Protein AF-A0A5R8WSV3-F1 (afdb_monomer)

Organism: NCBI:txid2025313

Secondary structure (DSSP, 8-state):
-----------HHHHHHHHHHHHHHHHHHHHTHHHHHHHHHHHHHHHHHHTT-HHHHHHHHHTS-SSS--S-HHHHHHHHHHHHHHHHHHHHHHS-HHHHHHHHHHHHHHHHHHHHHHHHHHHTT--HHHHHHHHHHHHHHTSSHHHHHHHHHHHHHTPPP----------

Nearest PDB structures (foldseek):
  7nyw-assembly1_B  TM=2.838E-01  e=8.925E+00  Photorhabdus thracensis

Radius of gyration: 21.91 Å; Cα contacts (8 Å, |Δi|>4): 83; chains: 1; bounding box: 68×39×68 Å

Solvent-accessible surface area (backbone atoms only — not comparable to full-atom values): 9991 Å² total; per-residue (Å²): 140,88,80,76,74,76,74,75,72,70,56,67,82,55,36,53,58,53,36,50,50,50,51,50,51,51,49,50,49,63,74,41,40,70,61,52,50,52,53,44,41,53,51,50,50,54,52,32,50,75,72,68,44,47,72,58,55,52,54,63,57,66,75,60,76,91,82,86,64,97,61,58,66,70,39,52,50,51,51,48,51,51,50,45,51,51,52,51,49,39,44,59,60,75,45,59,75,73,59,40,53,56,52,51,50,50,55,50,50,54,50,52,49,35,49,48,34,44,53,45,20,58,73,69,70,65,43,63,67,35,50,52,51,29,50,52,51,49,54,47,65,66,34,68,60,57,56,67,55,44,53,59,52,50,48,61,75,67,49,74,81,80,76,70,82,78,72,80,81,85,127

Structure (mmCIF, N/CA/C/O backbone):
data_AF-A0A5R8WSV3-F1
#
_entry.id   AF-A0A5R8WSV3-F1
#
loop_
_atom_site.group_PDB
_atom_site.id
_atom_site.type_symbol
_atom_site.label_atom_id
_atom_site.label_alt_id
_atom_site.label_comp_id
_atom_site.label_asym_id
_atom_site.label_entity_id
_atom_site.label_seq_id
_atom_site.pdbx_PDB_ins_code
_atom_site.Cartn_x
_atom_site.Cartn_y
_atom_site.Cartn_z
_atom_site.occupancy
_atom_site.B_iso_or_equiv
_atom_site.auth_seq_id
_atom_site.auth_comp_id
_atom_site.auth_asym_id
_atom_site.auth_atom_id
_atom_site.pdbx_PDB_model_num
ATOM 1 N N . MET A 1 1 ? -3.722 -25.218 -33.954 1.00 51.91 1 MET A N 1
ATOM 2 C CA . MET A 1 1 ? -4.468 -24.227 -33.150 1.00 51.91 1 MET A CA 1
ATOM 3 C C . MET A 1 1 ? -3.472 -23.449 -32.279 1.00 51.91 1 MET A C 1
ATOM 5 O O . MET A 1 1 ? -3.156 -23.924 -31.197 1.00 51.91 1 MET A O 1
ATOM 9 N N . PRO A 1 2 ? -2.895 -22.323 -32.740 1.00 54.75 2 PRO A N 1
ATOM 10 C CA . PRO A 1 2 ? -2.063 -21.468 -31.903 1.00 54.75 2 PRO A CA 1
ATOM 11 C C . PRO A 1 2 ? -2.749 -20.109 -31.736 1.00 54.75 2 PRO A C 1
ATOM 13 O O . PRO A 1 2 ? -2.632 -19.219 -32.570 1.00 54.75 2 PRO A O 1
ATOM 16 N N . LEU A 1 3 ? -3.501 -19.965 -30.653 1.00 51.38 3 LEU A N 1
ATOM 17 C CA . LEU A 1 3 ? -3.848 -18.6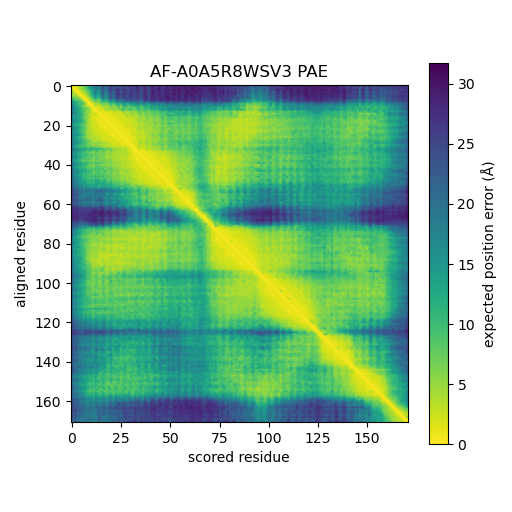62 -30.105 1.00 51.38 3 LEU A CA 1
ATOM 18 C C . LEU A 1 3 ? -3.201 -18.634 -28.726 1.00 51.38 3 LEU A C 1
ATOM 20 O O . LEU A 1 3 ? -3.848 -18.925 -27.726 1.00 51.38 3 LEU A O 1
ATOM 24 N N . GLU A 1 4 ? -1.901 -18.343 -28.676 1.00 46.28 4 GLU A N 1
ATOM 25 C CA . GLU A 1 4 ? -1.364 -17.666 -27.501 1.00 46.28 4 GLU A CA 1
ATOM 26 C C . GLU A 1 4 ? -1.709 -16.190 -27.693 1.00 46.28 4 GLU A C 1
ATOM 28 O O . GLU A 1 4 ? -1.018 -15.494 -28.440 1.00 46.28 4 GLU A O 1
ATOM 33 N N . PRO A 1 5 ? -2.797 -15.675 -27.087 1.00 52.19 5 PRO A N 1
ATOM 34 C CA . PRO A 1 5 ? -2.947 -14.245 -26.964 1.00 52.19 5 PRO A CA 1
ATOM 35 C C . PRO A 1 5 ? -1.721 -13.763 -26.196 1.00 52.19 5 PRO A C 1
ATOM 37 O O . PRO A 1 5 ? -1.574 -14.024 -24.999 1.00 52.19 5 PRO A O 1
ATOM 40 N N . THR A 1 6 ? -0.835 -13.059 -26.896 1.00 56.41 6 THR A N 1
ATOM 41 C CA . THR A 1 6 ? 0.103 -12.105 -26.317 1.00 56.41 6 THR A CA 1
ATOM 42 C C . THR A 1 6 ? -0.716 -11.190 -25.419 1.00 56.41 6 THR A C 1
ATOM 44 O O . THR A 1 6 ? -1.284 -10.201 -25.876 1.00 56.41 6 THR A O 1
ATOM 47 N N . ARG A 1 7 ? -0.878 -11.578 -24.147 1.00 51.97 7 ARG A N 1
ATOM 48 C CA . ARG A 1 7 ? -1.583 -10.801 -23.129 1.00 51.97 7 ARG A CA 1
ATOM 49 C C . ARG 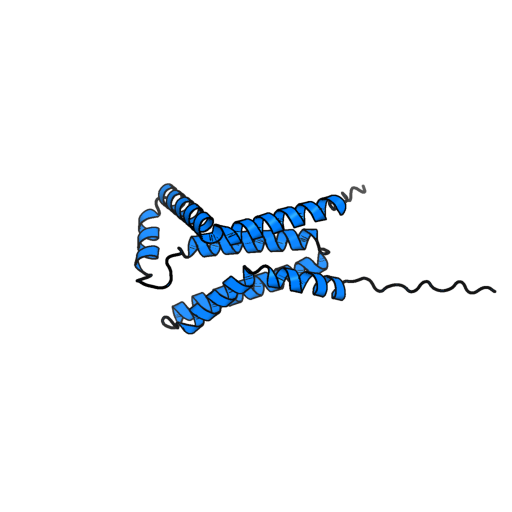A 1 7 ? -0.887 -9.455 -23.090 1.00 51.97 7 ARG A C 1
ATOM 51 O O . ARG A 1 7 ? 0.237 -9.375 -22.600 1.00 51.97 7 ARG A O 1
ATOM 58 N N . GLY A 1 8 ? -1.544 -8.464 -23.693 1.00 50.81 8 GLY A N 1
ATOM 59 C CA . GLY A 1 8 ? -0.988 -7.172 -24.057 1.00 50.81 8 GLY A CA 1
ATOM 60 C C . GLY A 1 8 ? -0.166 -6.590 -22.925 1.00 50.81 8 GLY A C 1
ATOM 61 O O . GLY A 1 8 ? -0.701 -6.073 -21.944 1.00 50.81 8 GLY A O 1
ATOM 62 N N . ALA A 1 9 ? 1.154 -6.685 -23.052 1.00 64.75 9 ALA A N 1
ATOM 63 C CA . ALA A 1 9 ? 2.029 -5.859 -22.256 1.00 64.75 9 ALA A CA 1
ATOM 64 C C . ALA A 1 9 ? 1.773 -4.436 -22.747 1.00 64.75 9 ALA A C 1
ATOM 66 O O . ALA A 1 9 ? 2.098 -4.118 -23.891 1.00 64.75 9 ALA A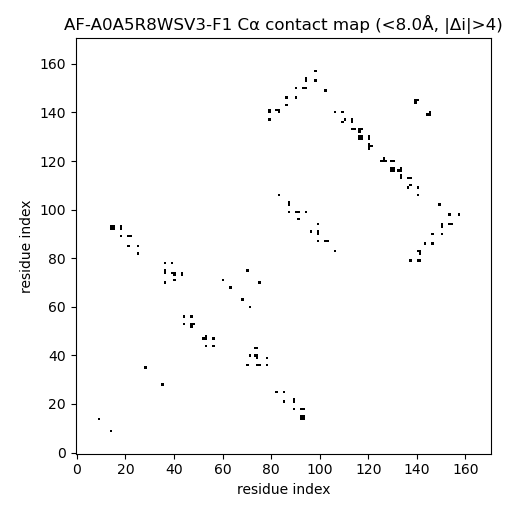 O 1
ATOM 67 N N . LEU A 1 10 ? 1.124 -3.613 -21.915 1.00 73.88 10 LEU A N 1
ATOM 68 C CA . LEU A 1 10 ? 0.961 -2.192 -22.208 1.00 73.88 10 LEU A CA 1
ATOM 69 C C . LEU A 1 10 ? 2.303 -1.642 -22.719 1.00 73.88 10 LEU A C 1
ATOM 71 O O . LEU A 1 10 ? 3.334 -1.916 -22.087 1.00 73.88 10 LEU A O 1
ATOM 75 N N . PRO A 1 11 ? 2.317 -0.880 -23.825 1.00 80.56 11 PRO A N 1
ATOM 76 C CA . PRO A 1 11 ? 3.553 -0.327 -24.350 1.00 80.56 11 PRO A CA 1
ATOM 77 C C . PRO A 1 11 ? 4.240 0.484 -23.251 1.00 80.56 11 PRO A C 1
ATOM 79 O O . PRO A 1 11 ? 3.590 1.205 -22.492 1.00 80.56 11 PRO A O 1
ATOM 82 N N . TRP A 1 12 ? 5.565 0.360 -23.141 1.00 74.94 12 TRP A N 1
ATOM 83 C CA . TRP A 1 12 ? 6.343 0.953 -22.043 1.00 74.94 12 TRP A CA 1
ATOM 84 C C . TRP A 1 12 ? 6.086 2.467 -21.883 1.00 74.94 12 TRP A C 1
ATOM 86 O O . TRP A 1 12 ? 6.070 2.988 -20.769 1.00 74.94 12 TRP A O 1
ATOM 96 N N . ARG A 1 13 ? 5.787 3.135 -23.009 1.00 81.81 13 ARG A N 1
ATOM 97 C CA . ARG A 1 13 ? 5.422 4.553 -23.109 1.00 81.81 13 ARG A CA 1
ATOM 98 C C . ARG A 1 13 ? 4.139 4.914 -22.361 1.00 81.81 13 ARG A C 1
ATOM 100 O O . ARG A 1 13 ? 4.010 6.056 -21.959 1.00 81.81 13 ARG A O 1
ATOM 10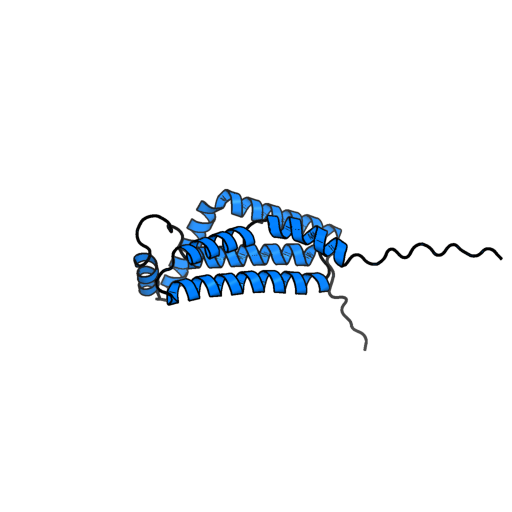7 N N . VAL A 1 14 ? 3.214 3.971 -22.170 1.00 85.00 14 VAL A N 1
ATOM 108 C CA . VAL A 1 14 ? 1.969 4.161 -21.399 1.00 85.00 14 VAL A CA 1
ATOM 109 C C . VAL A 1 14 ? 2.149 3.707 -19.949 1.00 85.00 14 VAL A C 1
ATOM 111 O O . V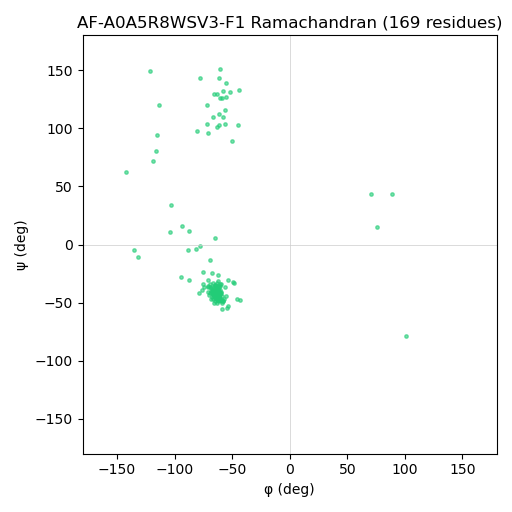AL A 1 14 ? 1.542 4.264 -19.040 1.00 85.00 14 VAL A O 1
ATOM 114 N N . ARG A 1 15 ? 3.043 2.743 -19.697 1.00 83.12 15 ARG A N 1
ATOM 115 C CA . ARG A 1 15 ? 3.327 2.267 -18.335 1.00 83.12 15 ARG A CA 1
ATOM 116 C C . ARG A 1 15 ? 3.940 3.357 -17.456 1.00 83.12 15 ARG A C 1
ATOM 118 O O . ARG A 1 15 ? 3.530 3.519 -16.314 1.00 83.12 15 ARG A O 1
ATOM 125 N N . LEU A 1 16 ? 4.894 4.115 -17.989 1.00 84.00 16 LEU A N 1
ATOM 126 C CA . LEU A 1 16 ? 5.525 5.224 -17.271 1.00 84.00 16 LEU A CA 1
ATOM 127 C C . LEU A 1 16 ? 4.546 6.317 -16.821 1.00 84.00 16 LEU A C 1
ATOM 129 O O . LEU A 1 16 ? 4.512 6.589 -15.624 1.00 84.00 16 LEU A O 1
ATOM 133 N N . PRO A 1 17 ? 3.747 6.936 -17.714 1.00 87.75 17 PRO A N 1
ATOM 134 C CA . PRO A 1 17 ? 2.816 7.977 -17.306 1.00 87.75 17 PRO A CA 1
ATOM 135 C C . PRO A 1 17 ? 1.734 7.425 -16.384 1.00 87.75 17 PRO A C 1
ATOM 137 O O . PRO A 1 17 ? 1.365 8.112 -15.441 1.00 87.75 17 PRO A O 1
ATOM 140 N N . LEU A 1 18 ? 1.276 6.179 -16.574 1.00 87.50 18 LEU A N 1
ATOM 141 C CA . LEU A 1 18 ? 0.317 5.572 -15.650 1.00 87.50 18 LEU A CA 1
ATOM 142 C C . LEU A 1 18 ? 0.923 5.375 -14.255 1.00 87.50 18 LEU A C 1
ATOM 144 O O . LEU A 1 18 ? 0.284 5.686 -13.256 1.00 87.50 18 LEU A O 1
ATOM 148 N N . ALA A 1 19 ? 2.166 4.905 -14.168 1.00 84.88 19 ALA A N 1
ATOM 149 C CA . ALA A 1 19 ? 2.861 4.783 -12.893 1.00 84.88 19 ALA A CA 1
ATOM 150 C C . ALA A 1 19 ? 3.124 6.144 -12.236 1.00 84.88 19 ALA A C 1
ATOM 152 O O . ALA A 1 19 ? 2.947 6.273 -11.029 1.00 84.88 19 ALA A O 1
ATOM 153 N N . ALA A 1 20 ? 3.496 7.161 -13.019 1.00 85.62 20 ALA A N 1
ATOM 154 C CA . ALA A 1 20 ? 3.670 8.526 -12.534 1.00 85.62 20 ALA A CA 1
ATOM 155 C C . ALA A 1 20 ? 2.346 9.117 -12.025 1.00 85.62 20 ALA A C 1
ATOM 157 O O . ALA A 1 20 ? 2.321 9.713 -10.953 1.00 85.62 20 ALA A O 1
ATOM 158 N N . LEU A 1 21 ? 1.240 8.887 -12.740 1.00 90.19 21 LEU A N 1
ATOM 159 C CA . LEU A 1 21 ? -0.107 9.278 -12.327 1.00 90.19 21 LEU A CA 1
ATOM 160 C C . LEU A 1 21 ? -0.494 8.607 -11.002 1.00 90.19 21 LEU A C 1
ATOM 162 O O . LEU A 1 21 ? -0.947 9.281 -10.084 1.00 90.19 21 LEU A O 1
ATOM 166 N N . LEU A 1 22 ? -0.280 7.293 -10.875 1.00 86.69 22 LEU A N 1
ATOM 167 C CA . LEU A 1 22 ? -0.560 6.555 -9.639 1.00 86.69 22 LEU A CA 1
ATOM 168 C C . LEU A 1 22 ? 0.315 7.038 -8.474 1.00 86.69 22 LEU A C 1
ATOM 170 O O . LEU A 1 22 ? -0.176 7.163 -7.356 1.00 86.69 22 LEU A O 1
ATOM 174 N N . ALA A 1 23 ? 1.590 7.341 -8.726 1.00 83.06 23 ALA A N 1
ATOM 175 C CA . ALA A 1 23 ? 2.488 7.902 -7.722 1.00 83.06 23 ALA A CA 1
ATOM 176 C C . ALA A 1 23 ? 2.054 9.311 -7.290 1.00 83.06 23 ALA A C 1
ATOM 178 O O . ALA A 1 23 ? 2.047 9.606 -6.098 1.00 83.06 23 ALA A O 1
ATOM 179 N N . ALA A 1 24 ? 1.632 10.159 -8.233 1.00 85.88 24 ALA A N 1
ATOM 180 C CA . ALA A 1 24 ? 1.075 11.475 -7.934 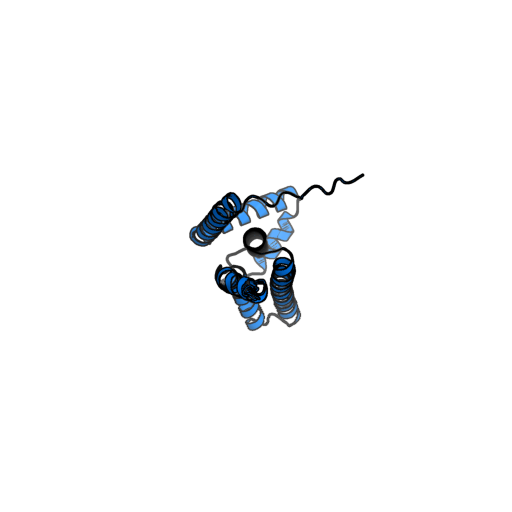1.00 85.88 24 ALA A CA 1
ATOM 181 C C . ALA A 1 24 ? -0.224 11.363 -7.122 1.00 85.88 24 ALA A C 1
ATOM 183 O O . ALA A 1 24 ? -0.430 12.129 -6.187 1.00 85.88 24 ALA A O 1
ATOM 184 N N . LEU A 1 25 ? -1.065 10.372 -7.426 1.00 86.06 25 LEU A N 1
ATOM 185 C CA . LEU A 1 25 ? -2.294 10.101 -6.685 1.00 86.06 25 LEU A CA 1
ATOM 186 C C . LEU A 1 25 ? -2.005 9.593 -5.263 1.00 86.06 25 LEU A C 1
ATOM 188 O O . LEU A 1 25 ? -2.657 10.038 -4.323 1.00 86.06 25 LEU A O 1
ATOM 192 N N . LEU A 1 26 ? -0.996 8.733 -5.078 1.00 82.12 26 LEU A N 1
ATOM 193 C CA . LEU A 1 26 ? -0.503 8.324 -3.753 1.00 82.12 26 LEU A CA 1
ATOM 194 C C . LEU A 1 26 ? 0.057 9.505 -2.964 1.00 82.12 26 LEU A C 1
ATOM 196 O O . LEU A 1 26 ? -0.207 9.625 -1.771 1.00 82.12 26 LEU A O 1
ATOM 200 N N . PHE A 1 27 ? 0.825 10.369 -3.625 1.00 83.31 27 PHE A N 1
ATOM 201 C CA . PHE A 1 27 ? 1.377 11.568 -3.010 1.00 83.31 27 PHE A CA 1
ATOM 202 C C . PHE A 1 27 ? 0.258 12.512 -2.567 1.00 83.31 27 PHE A C 1
ATOM 204 O O . PHE A 1 27 ? 0.234 12.941 -1.420 1.00 83.31 27 PHE A O 1
ATOM 211 N N . TRP A 1 28 ? -0.724 12.755 -3.437 1.00 86.69 28 TRP A N 1
ATOM 212 C CA . TRP A 1 28 ? -1.915 13.532 -3.111 1.00 86.69 28 TRP A CA 1
ATOM 213 C C . TRP A 1 28 ? -2.688 12.929 -1.934 1.00 86.69 28 TRP A C 1
ATOM 215 O O . TRP A 1 28 ? -3.004 13.633 -0.979 1.00 86.69 28 TRP A O 1
ATOM 225 N N . ALA A 1 29 ? -2.950 11.620 -1.961 1.00 78.94 29 ALA A N 1
ATOM 226 C CA . ALA A 1 29 ? -3.629 10.923 -0.871 1.00 78.94 29 ALA A CA 1
ATOM 227 C C . ALA A 1 29 ? -2.854 11.015 0.455 1.00 78.94 29 ALA A C 1
ATOM 229 O O . ALA A 1 29 ? -3.471 11.161 1.506 1.00 78.94 29 ALA A O 1
ATOM 230 N 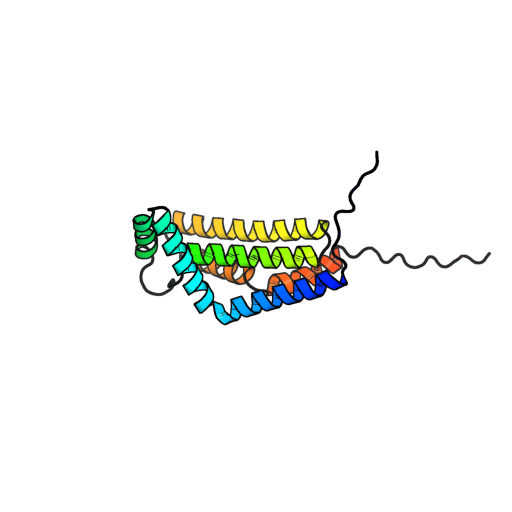N . GLY A 1 30 ? -1.518 10.984 0.401 1.00 77.69 30 GLY A N 1
ATOM 231 C CA . GLY A 1 30 ? -0.649 11.190 1.558 1.00 77.69 30 GLY A CA 1
ATOM 232 C C . GLY A 1 30 ? -0.675 12.623 2.097 1.00 77.69 30 GLY A C 1
ATOM 233 O O . GLY A 1 30 ? -0.656 12.808 3.308 1.00 77.69 30 GLY A O 1
ATOM 234 N N . THR A 1 31 ? -0.766 13.631 1.225 1.00 82.25 31 THR A N 1
ATOM 235 C CA . THR A 1 31 ? -0.861 15.049 1.618 1.00 82.25 31 THR A CA 1
ATOM 236 C C . THR A 1 31 ? -2.214 15.392 2.240 1.00 82.25 31 THR A C 1
ATOM 238 O O . THR A 1 31 ? -2.285 16.198 3.163 1.00 82.25 31 THR A O 1
ATOM 241 N N . TYR A 1 32 ? -3.293 14.778 1.752 1.00 84.44 32 TYR A N 1
ATOM 242 C CA . TYR A 1 32 ? -4.660 14.991 2.238 1.00 84.44 32 TYR A CA 1
ATOM 243 C C . TYR A 1 32 ? -5.141 13.847 3.138 1.00 84.44 32 TYR A C 1
ATOM 245 O O . TYR A 1 32 ? -6.330 13.515 3.136 1.00 84.44 32 TYR A O 1
ATOM 253 N N . ASP A 1 33 ? -4.239 13.242 3.915 1.00 77.38 33 ASP A N 1
ATOM 254 C CA . ASP A 1 33 ? -4.538 12.050 4.708 1.00 77.38 33 ASP A CA 1
ATOM 255 C C . ASP A 1 33 ? -5.744 12.274 5.634 1.00 77.38 33 ASP A C 1
ATOM 257 O O . ASP A 1 33 ? -6.665 11.460 5.649 1.00 77.38 33 ASP A O 1
ATOM 261 N N . VAL A 1 34 ? -5.815 13.417 6.325 1.00 77.75 34 VAL A N 1
ATOM 262 C CA . VAL A 1 34 ? -6.935 13.771 7.215 1.00 77.75 34 VAL A CA 1
ATOM 263 C C . VAL A 1 34 ? -8.281 13.750 6.482 1.00 77.75 34 VAL A C 1
ATOM 265 O O . VAL A 1 34 ? -9.243 13.157 6.974 1.00 77.75 34 VAL A O 1
ATOM 268 N N . ALA A 1 35 ? -8.355 14.361 5.297 1.00 82.44 35 ALA A N 1
ATOM 269 C CA . ALA A 1 35 ? -9.589 14.437 4.517 1.00 82.44 35 ALA A CA 1
ATOM 270 C C . ALA A 1 35 ? -9.988 13.064 3.959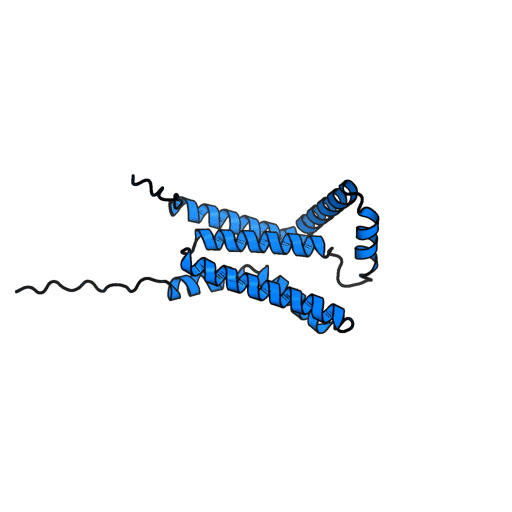 1.00 82.44 35 ALA A C 1
ATOM 272 O O . ALA A 1 35 ? -11.157 12.678 4.032 1.00 82.44 35 ALA A O 1
ATOM 273 N N . VAL A 1 36 ? -9.012 12.299 3.461 1.00 80.25 36 VAL A N 1
ATOM 274 C CA . VAL A 1 36 ? -9.237 10.938 2.960 1.00 80.25 36 VAL A CA 1
ATOM 275 C C . VAL A 1 36 ? -9.734 10.035 4.086 1.00 80.25 36 VAL A C 1
ATOM 277 O O . VAL A 1 36 ? -10.722 9.328 3.903 1.00 80.25 36 VAL A O 1
ATOM 280 N N . PHE A 1 37 ? -9.125 10.096 5.273 1.00 78.06 37 PHE A N 1
ATOM 281 C CA . PHE A 1 37 ? -9.561 9.319 6.434 1.00 78.06 37 PHE A CA 1
ATOM 282 C C . PHE A 1 37 ? -10.964 9.694 6.906 1.00 78.06 37 PHE A C 1
ATOM 284 O O . PHE A 1 37 ? -11.741 8.798 7.244 1.00 78.06 37 PHE A O 1
ATOM 291 N N . ALA A 1 38 ? -11.308 10.984 6.919 1.00 82.12 38 ALA A N 1
ATOM 292 C CA . ALA A 1 38 ? -12.650 11.438 7.273 1.00 82.12 38 ALA A CA 1
ATOM 293 C C . ALA A 1 38 ? -13.694 10.882 6.295 1.00 82.12 38 ALA A C 1
ATOM 295 O O . ALA A 1 38 ? -14.702 10.309 6.713 1.00 82.12 38 ALA A O 1
ATOM 296 N N . TRP A 1 39 ? -13.413 10.968 4.993 1.00 84.25 39 TRP A N 1
ATOM 297 C CA . TRP A 1 39 ? -14.305 10.467 3.952 1.00 84.25 39 TRP A CA 1
ATOM 298 C C . TRP A 1 39 ? -14.459 8.942 4.004 1.00 84.25 39 TRP A C 1
ATOM 300 O O . TRP A 1 39 ? -15.572 8.422 3.934 1.00 84.25 39 TRP A O 1
ATOM 310 N N . LEU A 1 40 ? -13.356 8.219 4.215 1.00 82.69 40 LEU A N 1
ATOM 311 C CA . LEU A 1 40 ? -13.347 6.762 4.337 1.00 82.69 40 LEU A CA 1
ATOM 312 C C . LEU A 1 40 ? -14.091 6.288 5.592 1.00 82.69 40 LEU A C 1
ATOM 314 O O . LEU A 1 40 ? -14.822 5.301 5.545 1.00 82.69 40 LEU A O 1
ATOM 318 N N . THR A 1 41 ? -13.943 7.014 6.704 1.00 81.56 41 THR A N 1
ATOM 319 C CA . THR A 1 41 ? -14.668 6.734 7.951 1.00 81.56 41 THR A CA 1
ATOM 320 C C . THR A 1 41 ? -16.168 6.944 7.762 1.00 81.56 41 THR A C 1
ATOM 322 O O . THR A 1 41 ? -16.945 6.064 8.125 1.00 81.56 41 THR A O 1
ATOM 325 N N . ALA A 1 42 ? -16.580 8.045 7.125 1.00 83.94 42 ALA A N 1
ATOM 326 C CA . ALA A 1 42 ? -17.985 8.298 6.805 1.00 83.94 42 ALA A CA 1
ATOM 327 C C . ALA A 1 42 ? -18.562 7.234 5.853 1.00 83.94 42 ALA A C 1
ATOM 329 O O . ALA A 1 42 ? -19.690 6.775 6.037 1.00 83.94 42 ALA A O 1
ATOM 330 N N . GLY A 1 43 ? -17.781 6.796 4.860 1.00 85.44 43 GLY A N 1
ATOM 331 C CA . GLY A 1 43 ? -18.157 5.704 3.961 1.00 85.44 43 GLY A CA 1
ATOM 332 C C . GLY A 1 43 ? -18.386 4.387 4.705 1.00 85.44 43 GLY A C 1
ATOM 333 O O . GLY A 1 43 ? -19.409 3.736 4.503 1.00 85.44 43 GLY A O 1
ATOM 334 N N . TRP A 1 44 ? -17.479 4.026 5.617 1.00 83.19 44 TRP A N 1
ATOM 335 C CA . TRP A 1 44 ? -17.625 2.838 6.461 1.00 83.19 44 TRP A CA 1
ATOM 336 C C . TRP A 1 44 ? -18.825 2.913 7.401 1.00 83.19 44 TRP A C 1
ATOM 338 O O . TRP A 1 44 ? -19.518 1.914 7.561 1.00 83.19 44 TRP A O 1
ATOM 348 N N . GLN A 1 45 ? -19.092 4.076 7.998 1.00 82.88 45 GLN A N 1
ATOM 349 C CA . GLN A 1 45 ? -20.272 4.274 8.844 1.00 82.88 45 GLN A CA 1
ATOM 350 C C . GLN A 1 45 ? -21.558 4.023 8.056 1.00 82.88 45 GLN A C 1
ATOM 352 O O . GLN A 1 45 ? -22.365 3.198 8.474 1.00 82.88 45 GLN A O 1
ATOM 357 N N . ARG A 1 46 ? -21.691 4.616 6.862 1.00 87.25 46 ARG A N 1
ATOM 358 C CA . ARG A 1 46 ? -22.844 4.385 5.976 1.00 87.25 46 ARG A CA 1
ATOM 359 C C . ARG A 1 46 ? -22.979 2.925 5.553 1.00 87.25 46 ARG A C 1
ATOM 361 O O . ARG A 1 46 ? -24.088 2.410 5.481 1.00 87.25 46 ARG A O 1
ATOM 368 N N . LEU A 1 47 ? -21.861 2.251 5.278 1.00 86.94 47 LEU A N 1
ATOM 369 C CA . LEU A 1 47 ? -21.867 0.835 4.912 1.00 86.94 47 LEU A CA 1
ATOM 370 C C . LEU A 1 47 ? -22.338 -0.043 6.082 1.00 86.94 47 LEU A C 1
ATOM 372 O O . LEU A 1 47 ? -23.161 -0.932 5.893 1.00 86.94 47 LEU A O 1
ATOM 376 N N . LEU A 1 48 ? -21.849 0.217 7.297 1.00 85.12 48 LEU A N 1
ATOM 377 C CA . LEU A 1 48 ? -22.251 -0.518 8.499 1.00 85.12 48 LEU A CA 1
ATOM 378 C C . LEU A 1 48 ? -23.708 -0.241 8.879 1.00 85.12 48 LEU A C 1
ATOM 380 O O . LEU A 1 48 ? -24.401 -1.161 9.309 1.00 85.12 48 LEU A O 1
ATOM 384 N N . GLU A 1 49 ? -24.182 0.989 8.686 1.00 86.94 49 GLU A N 1
ATOM 385 C CA . GLU A 1 49 ? -25.594 1.352 8.825 1.00 86.94 49 GLU A CA 1
ATOM 386 C C . GLU A 1 49 ? -26.464 0.603 7.812 1.00 86.94 49 GLU A C 1
ATOM 388 O O . GLU A 1 49 ? -27.452 -0.011 8.206 1.00 86.94 49 GLU A O 1
ATOM 393 N N . ALA A 1 50 ? -26.061 0.563 6.539 1.00 89.94 50 ALA A N 1
ATOM 394 C CA . ALA A 1 50 ? -26.791 -0.145 5.488 1.00 89.94 50 ALA A CA 1
ATOM 395 C C . ALA A 1 50 ? -26.887 -1.662 5.736 1.00 89.94 50 ALA A C 1
ATOM 397 O O . ALA A 1 50 ? -27.876 -2.284 5.360 1.00 89.94 50 ALA A O 1
ATOM 398 N N . ILE A 1 51 ? -25.880 -2.258 6.387 1.00 90.94 51 ILE A N 1
ATOM 399 C CA . ILE A 1 51 ? -25.851 -3.691 6.736 1.00 90.94 51 ILE A CA 1
ATOM 400 C C . ILE A 1 51 ? -26.516 -3.955 8.110 1.00 90.94 51 ILE A C 1
ATOM 402 O O . ILE A 1 51 ? -26.674 -5.102 8.519 1.00 90.94 51 ILE A O 1
ATOM 406 N N . GLY A 1 52 ? -26.932 -2.915 8.845 1.00 85.81 52 GLY A N 1
ATOM 407 C CA . GLY A 1 52 ? -27.570 -3.050 10.163 1.00 85.81 52 GLY A CA 1
ATOM 408 C C . GLY A 1 52 ? -26.604 -3.376 11.313 1.00 85.81 52 GLY A C 1
ATOM 409 O O . GLY A 1 52 ? -27.030 -3.753 12.401 1.00 85.81 52 GLY A O 1
ATOM 410 N N . LEU A 1 53 ? -25.294 -3.205 11.107 1.00 84.94 53 LEU A N 1
ATOM 411 C CA . LEU A 1 53 ? -24.224 -3.482 12.080 1.00 84.94 53 LEU A CA 1
ATOM 412 C C . LEU A 1 53 ? -23.816 -2.249 12.913 1.00 84.94 53 LEU A C 1
ATOM 414 O O . LEU A 1 53 ? -22.779 -2.259 13.580 1.00 84.94 53 LEU A O 1
ATOM 418 N N . SER A 1 54 ? -24.642 -1.200 12.914 1.00 76.75 54 SER A N 1
ATOM 419 C CA . SER A 1 54 ? -24.469 0.032 13.705 1.00 76.75 54 SER A CA 1
ATOM 420 C C . SER A 1 54 ? -24.022 -0.184 15.173 1.00 76.75 54 SER A C 1
ATOM 422 O O . SER A 1 54 ? -23.029 0.427 15.584 1.00 76.75 54 SER A O 1
ATOM 424 N N . PRO A 1 55 ? -24.627 -1.094 15.970 1.00 75.56 55 PRO A N 1
ATOM 425 C CA . PRO A 1 55 ? -24.214 -1.281 17.369 1.00 75.56 55 PRO A CA 1
ATOM 426 C C . PRO A 1 55 ? -22.801 -1.873 17.529 1.00 75.56 55 PRO A C 1
ATOM 428 O O . PRO A 1 55 ? -22.134 -1.644 18.541 1.00 75.56 55 PRO A O 1
ATOM 431 N N . LEU A 1 56 ? -22.301 -2.603 16.527 1.00 72.56 56 LEU A N 1
ATOM 432 C CA . LEU A 1 56 ? -20.944 -3.157 16.518 1.00 72.56 56 LEU A CA 1
ATOM 433 C C . LEU A 1 56 ? -19.906 -2.055 16.245 1.00 72.56 56 LEU A C 1
ATOM 435 O O . LEU A 1 56 ? -18.843 -2.039 16.867 1.00 72.56 56 LEU A O 1
ATOM 439 N N . ALA A 1 57 ? -20.249 -1.086 15.388 1.00 66.62 57 ALA A N 1
ATOM 440 C CA . ALA A 1 57 ? -19.430 0.096 15.124 1.00 66.62 57 ALA A CA 1
ATOM 441 C C . ALA A 1 57 ? -19.224 0.936 16.396 1.00 66.62 57 ALA A C 1
ATOM 443 O O . ALA A 1 57 ? -18.093 1.309 16.715 1.00 66.62 57 ALA A O 1
ATOM 444 N N . GLN A 1 58 ? -20.298 1.151 17.165 1.00 69.88 58 GLN A N 1
ATOM 445 C CA . GLN A 1 58 ? -20.238 1.879 18.434 1.00 69.88 58 GLN A CA 1
ATOM 446 C C . GLN A 1 58 ? -19.373 1.157 19.474 1.00 69.88 58 GLN A C 1
ATOM 448 O O . GLN A 1 58 ? -18.540 1.794 20.114 1.00 69.88 58 GLN A O 1
ATOM 453 N N . ARG A 1 59 ? -19.478 -0.176 19.596 1.00 69.94 59 ARG A N 1
ATOM 454 C CA . ARG A 1 59 ? -18.608 -0.955 20.500 1.00 69.94 59 ARG A CA 1
ATOM 455 C C . ARG A 1 59 ? -17.128 -0.874 20.125 1.00 69.94 59 ARG A C 1
ATOM 457 O O . ARG A 1 59 ? -16.282 -0.789 21.011 1.00 69.94 59 ARG A O 1
ATOM 464 N N . ILE A 1 60 ? -16.803 -0.894 18.830 1.00 63.88 60 ILE A N 1
ATOM 465 C CA . ILE A 1 60 ? -15.414 -0.783 18.357 1.00 63.88 60 ILE A CA 1
ATOM 466 C C . ILE A 1 60 ? -14.858 0.630 18.602 1.00 63.88 60 ILE A C 1
ATOM 468 O O . ILE A 1 60 ? -13.678 0.764 18.913 1.00 63.88 60 ILE A O 1
ATOM 472 N N . GLN A 1 61 ? -15.691 1.673 18.507 1.00 63.84 61 GLN A N 1
ATOM 473 C CA . GLN A 1 61 ? -15.294 3.056 18.802 1.00 63.84 61 GLN A CA 1
ATOM 474 C C . GLN A 1 61 ? -15.162 3.346 20.305 1.00 63.84 61 GLN A C 1
ATOM 476 O O . GLN A 1 61 ? -14.281 4.105 20.694 1.00 63.84 61 GLN A O 1
ATOM 481 N N . GLN A 1 62 ? -15.990 2.734 21.157 1.00 60.69 62 GLN A N 1
ATOM 482 C CA . GLN A 1 62 ? -15.990 2.982 22.606 1.00 60.69 62 GLN A CA 1
ATOM 483 C C . GLN A 1 62 ? -14.820 2.327 23.359 1.00 60.69 62 GLN A C 1
ATOM 485 O O . GLN A 1 62 ? -14.453 2.800 24.429 1.00 60.69 62 GLN A O 1
ATOM 490 N N . GLY A 1 63 ? -14.210 1.265 22.822 1.00 54.66 63 GLY A N 1
ATOM 491 C CA . GLY A 1 63 ? -13.082 0.573 23.467 1.00 54.66 63 GLY A CA 1
ATOM 492 C C . GLY A 1 63 ? -11.720 1.268 23.333 1.00 54.66 63 GLY A C 1
ATOM 493 O O . GLY A 1 63 ? -10.726 0.745 23.826 1.00 54.66 63 GLY A O 1
ATOM 494 N N . ILE A 1 64 ? -11.646 2.409 22.643 1.00 53.00 64 ILE A N 1
ATOM 495 C CA . ILE A 1 64 ? -10.394 3.083 22.282 1.00 53.00 64 ILE A CA 1
ATOM 496 C C . ILE A 1 64 ? -10.389 4.477 22.925 1.00 53.00 64 ILE A C 1
ATOM 498 O O . ILE A 1 64 ? -10.608 5.499 22.278 1.00 53.00 64 ILE A O 1
ATOM 502 N N . SER A 1 65 ? -10.219 4.507 24.245 1.00 42.09 65 SER A N 1
ATOM 503 C CA . SER A 1 65 ? -10.267 5.727 25.050 1.00 42.09 65 SER A CA 1
ATOM 504 C C . SER A 1 65 ? -9.117 6.697 24.746 1.00 42.09 65 SER A C 1
ATOM 506 O O . SER A 1 65 ? -7.939 6.349 24.833 1.00 42.09 65 SER A O 1
ATOM 508 N N . GLY A 1 66 ? -9.479 7.958 24.509 1.00 45.09 66 GLY A N 1
ATOM 509 C CA . GLY A 1 66 ? -8.744 9.115 25.019 1.00 45.09 66 GLY A CA 1
ATOM 510 C C . GLY A 1 66 ? -7.821 9.830 24.044 1.00 45.09 66 GLY A C 1
ATOM 511 O O . GLY A 1 66 ? -8.188 10.890 23.560 1.00 45.09 66 GLY A O 1
ATOM 512 N N . ASP A 1 67 ? -6.623 9.298 23.786 1.00 43.47 67 ASP A N 1
ATOM 513 C CA . ASP A 1 67 ? -5.503 10.209 23.469 1.00 43.47 67 ASP A CA 1
ATOM 514 C C . ASP A 1 67 ? -4.643 9.875 22.237 1.00 43.47 67 ASP A C 1
ATOM 516 O O . ASP A 1 67 ? -3.834 10.699 21.824 1.00 43.47 67 ASP A O 1
ATOM 520 N N . VAL A 1 68 ? -4.763 8.694 21.605 1.00 42.00 68 VAL A N 1
ATOM 521 C CA . VAL A 1 68 ? -3.762 8.281 20.577 1.00 42.00 68 VAL A CA 1
ATOM 522 C C . VAL A 1 68 ? -4.354 7.670 19.292 1.00 42.00 68 VAL A C 1
ATOM 524 O O . VAL A 1 68 ? -3.639 7.398 18.319 1.00 42.00 68 VAL A O 1
ATOM 527 N N . THR A 1 69 ? -5.670 7.463 19.214 1.00 42.88 69 THR A N 1
ATOM 528 C CA . THR A 1 69 ? -6.290 6.762 18.068 1.00 42.88 69 THR A CA 1
ATOM 529 C C . THR A 1 69 ? -7.643 7.347 17.658 1.00 42.88 69 THR A C 1
ATOM 531 O O . THR A 1 69 ? -8.656 6.667 17.592 1.00 42.88 69 THR A O 1
ATOM 534 N N . THR A 1 70 ? -7.641 8.614 17.241 1.00 50.34 70 THR A N 1
ATOM 535 C CA . THR A 1 70 ? -8.743 9.280 16.511 1.00 50.34 70 THR A CA 1
ATOM 536 C C . THR A 1 70 ? -9.024 8.697 15.114 1.00 50.34 70 THR A C 1
ATOM 538 O O . THR A 1 70 ? -9.841 9.236 14.371 1.00 50.34 70 THR A O 1
ATOM 541 N N . ARG A 1 71 ? -8.360 7.605 14.713 1.00 56.78 71 ARG A N 1
ATOM 542 C CA . ARG A 1 71 ? -8.542 6.965 13.402 1.00 56.78 71 ARG A CA 1
ATOM 543 C C . ARG A 1 71 ? -9.158 5.589 13.598 1.00 56.78 71 ARG A C 1
ATOM 545 O O . ARG A 1 71 ? -8.580 4.738 14.271 1.00 56.78 71 ARG A O 1
ATOM 552 N N . SER A 1 72 ? -10.333 5.377 13.007 1.00 63.69 72 SER A N 1
ATOM 553 C CA . SER A 1 72 ? -11.012 4.086 13.053 1.00 63.69 72 SER A CA 1
ATOM 554 C C . SER A 1 72 ? -10.112 3.006 12.435 1.00 63.69 72 SER A C 1
ATOM 556 O O . SER A 1 72 ? -9.625 3.138 11.311 1.00 63.69 72 SER A O 1
ATOM 558 N N . LEU A 1 73 ? -9.871 1.929 13.185 1.00 68.00 73 LEU A N 1
ATOM 559 C CA . LEU A 1 73 ? -9.119 0.753 12.732 1.00 68.00 73 LEU A CA 1
ATOM 560 C C . LEU A 1 73 ? -9.525 0.262 11.325 1.00 68.00 73 LEU A C 1
ATOM 562 O O . LEU A 1 73 ? -8.632 0.042 10.506 1.00 68.00 73 LEU A O 1
ATOM 566 N N . PRO A 1 74 ? -10.827 0.128 10.992 1.00 66.94 74 PRO A N 1
ATOM 567 C CA . PRO A 1 74 ? -11.236 -0.285 9.649 1.00 66.94 74 PRO A CA 1
ATOM 568 C C . PRO A 1 74 ? -10.866 0.727 8.555 1.00 66.94 74 PRO A C 1
ATOM 570 O O . PRO A 1 74 ? -10.460 0.308 7.469 1.00 66.94 74 PRO A O 1
ATOM 573 N N . ALA A 1 75 ? -10.921 2.039 8.820 1.00 72.25 75 ALA A N 1
ATOM 574 C CA . ALA A 1 75 ? -10.451 3.040 7.861 1.00 72.25 75 ALA A CA 1
ATOM 575 C C . ALA A 1 75 ? -8.929 2.957 7.672 1.00 72.25 75 ALA A C 1
ATOM 577 O O . ALA A 1 75 ? -8.445 3.006 6.547 1.00 72.25 75 ALA A O 1
ATOM 578 N N . MET A 1 76 ? -8.166 2.752 8.748 1.00 71.69 76 MET A N 1
ATOM 579 C CA . MET A 1 76 ? -6.714 2.556 8.662 1.00 71.69 76 MET A CA 1
ATOM 580 C C . MET A 1 76 ? -6.348 1.310 7.851 1.00 71.69 76 MET A C 1
ATOM 582 O O . MET A 1 76 ? -5.458 1.365 7.004 1.00 71.69 76 MET A O 1
ATOM 586 N N . LEU A 1 77 ? -7.073 0.210 8.054 1.00 74.50 77 LEU A N 1
ATOM 587 C CA . LEU A 1 77 ? -6.854 -1.036 7.328 1.00 74.50 77 LEU A CA 1
ATOM 588 C C . LEU A 1 77 ? -7.218 -0.909 5.845 1.00 74.50 77 LEU A C 1
ATOM 590 O O . LEU A 1 77 ? -6.444 -1.326 4.987 1.00 74.50 77 LEU A O 1
ATOM 594 N N . THR A 1 78 ? -8.363 -0.301 5.529 1.00 78.25 78 THR A N 1
ATOM 595 C CA . THR A 1 78 ? -8.775 -0.083 4.132 1.00 78.25 78 THR A CA 1
ATOM 596 C C . THR A 1 78 ? -7.873 0.906 3.408 1.00 78.25 78 THR A C 1
ATOM 598 O O . THR A 1 78 ? -7.491 0.637 2.272 1.00 78.25 78 THR A O 1
ATOM 601 N N . TYR A 1 79 ? -7.456 1.987 4.068 1.00 79.44 79 TYR A N 1
ATOM 602 C CA . TYR A 1 79 ? -6.465 2.912 3.524 1.00 79.44 79 TYR A CA 1
ATOM 603 C C . TYR A 1 79 ? -5.126 2.210 3.271 1.00 79.44 79 TYR A C 1
ATOM 605 O O . TYR A 1 79 ? -4.583 2.305 2.173 1.00 79.44 79 TYR A O 1
ATOM 613 N N . GLY A 1 80 ? -4.625 1.438 4.241 1.00 77.81 80 GLY A N 1
ATOM 614 C CA . GLY A 1 80 ? -3.386 0.674 4.096 1.00 77.81 80 GLY A CA 1
ATOM 615 C C . GLY A 1 80 ? -3.451 -0.355 2.965 1.00 77.81 80 GLY A C 1
ATOM 616 O O . GLY A 1 80 ? -2.516 -0.455 2.171 1.00 77.81 80 GLY A O 1
ATOM 617 N N . LEU A 1 81 ? -4.568 -1.078 2.833 1.00 79.75 81 LEU A N 1
ATOM 618 C CA . LEU A 1 81 ? -4.798 -2.020 1.733 1.00 79.75 81 LEU A CA 1
ATOM 619 C C . LEU A 1 81 ? -4.871 -1.317 0.378 1.00 79.75 81 LEU A C 1
ATOM 621 O O . LEU A 1 81 ? -4.258 -1.792 -0.578 1.00 79.75 81 LEU A O 1
ATOM 625 N N . ALA A 1 82 ? -5.583 -0.192 0.285 1.00 82.62 82 ALA A N 1
ATOM 626 C CA . ALA A 1 82 ? -5.674 0.594 -0.941 1.00 82.62 82 ALA A CA 1
ATOM 627 C C . ALA A 1 82 ? -4.292 1.118 -1.355 1.00 82.62 82 ALA A C 1
ATOM 629 O O . ALA A 1 82 ? -3.870 0.899 -2.490 1.00 82.62 82 ALA A O 1
ATOM 630 N N . TYR A 1 83 ? -3.552 1.713 -0.417 1.00 80.69 83 TYR A N 1
ATOM 631 C CA . TYR A 1 83 ? -2.199 2.218 -0.642 1.00 80.69 83 TYR A CA 1
ATOM 632 C C . TYR A 1 83 ? -1.262 1.098 -1.111 1.00 80.69 83 TYR A C 1
ATOM 634 O O . TYR A 1 83 ? -0.634 1.204 -2.162 1.00 80.69 83 TYR A O 1
ATOM 642 N N . THR A 1 84 ? -1.249 -0.030 -0.394 1.00 79.31 84 THR A N 1
ATOM 643 C CA . THR A 1 84 ? -0.440 -1.209 -0.739 1.00 79.31 84 THR A CA 1
ATOM 644 C C . THR A 1 84 ? -0.802 -1.755 -2.119 1.00 79.31 84 THR A C 1
ATOM 646 O O . THR A 1 84 ? 0.083 -2.091 -2.905 1.00 79.31 84 THR A O 1
ATOM 649 N N . SER A 1 85 ? -2.094 -1.809 -2.450 1.00 81.69 85 SER A N 1
ATOM 650 C CA . SER A 1 85 ? -2.570 -2.275 -3.756 1.00 81.69 85 SER A CA 1
ATOM 651 C C . SER A 1 85 ? -2.087 -1.365 -4.882 1.00 81.69 85 SER A C 1
ATOM 653 O O . SER A 1 85 ? -1.621 -1.864 -5.905 1.00 81.69 85 SER A O 1
ATOM 655 N N . ILE A 1 86 ? -2.129 -0.043 -4.686 1.00 84.81 86 ILE A N 1
ATOM 656 C CA . ILE A 1 86 ? -1.613 0.920 -5.666 1.00 84.81 86 ILE A CA 1
ATOM 657 C C . ILE A 1 86 ? -0.089 0.788 -5.793 1.00 84.81 86 ILE A C 1
ATOM 659 O O . ILE A 1 86 ? 0.417 0.746 -6.913 1.00 84.81 86 ILE A O 1
ATOM 663 N N . CYS A 1 87 ? 0.651 0.639 -4.688 1.00 82.12 87 CYS A N 1
ATOM 664 C CA . CYS A 1 87 ? 2.093 0.381 -4.732 1.00 82.12 87 CYS A CA 1
ATOM 665 C C . CYS A 1 87 ? 2.414 -0.891 -5.526 1.00 82.12 87 CYS A C 1
ATOM 667 O O . CYS A 1 87 ? 3.245 -0.860 -6.433 1.00 82.12 87 CYS A O 1
ATOM 669 N N . LEU A 1 88 ? 1.723 -1.999 -5.249 1.00 81.75 88 LEU A N 1
ATOM 670 C CA . LEU A 1 88 ? 1.893 -3.248 -5.991 1.00 81.75 88 LEU A CA 1
ATOM 671 C C . LEU A 1 88 ? 1.522 -3.093 -7.469 1.00 81.75 88 LEU A C 1
ATOM 673 O O . LEU A 1 88 ? 2.189 -3.686 -8.313 1.00 81.75 88 LEU A O 1
ATOM 677 N N . LEU A 1 89 ? 0.515 -2.281 -7.799 1.00 83.75 89 LEU A N 1
ATOM 678 C CA . LEU A 1 89 ? 0.136 -1.976 -9.179 1.00 83.75 89 LEU A CA 1
ATOM 679 C C . LEU A 1 89 ? 1.240 -1.191 -9.905 1.00 83.75 89 LEU A C 1
ATOM 681 O O . LEU A 1 89 ? 1.598 -1.539 -11.029 1.00 83.75 89 LEU A O 1
ATOM 685 N N . ILE A 1 90 ? 1.838 -0.190 -9.251 1.00 82.56 90 ILE A N 1
ATOM 686 C CA . ILE A 1 90 ? 3.004 0.540 -9.773 1.00 82.56 90 ILE A CA 1
ATOM 687 C C . ILE A 1 90 ? 4.163 -0.435 -10.015 1.00 82.56 90 ILE A C 1
ATOM 689 O O . ILE A 1 90 ? 4.735 -0.455 -11.106 1.00 82.56 90 ILE A O 1
ATOM 693 N N . LEU A 1 91 ? 4.472 -1.305 -9.048 1.00 81.31 91 LEU A N 1
ATOM 694 C CA . LEU A 1 91 ? 5.488 -2.350 -9.212 1.00 81.31 91 LEU A CA 1
ATOM 695 C C . LEU A 1 91 ? 5.147 -3.307 -10.372 1.00 81.31 91 LEU A C 1
ATOM 697 O O . LEU A 1 91 ? 6.021 -3.650 -11.164 1.00 81.31 91 LEU A O 1
ATOM 701 N N . ALA A 1 92 ? 3.884 -3.697 -10.537 1.00 82.88 92 ALA A N 1
ATOM 702 C CA . ALA A 1 92 ? 3.434 -4.539 -11.650 1.00 82.88 92 ALA A CA 1
ATOM 703 C C . ALA A 1 92 ? 3.692 -3.901 -13.020 1.00 82.88 92 ALA A C 1
ATOM 705 O O . ALA A 1 92 ? 3.955 -4.589 -14.015 1.00 82.88 92 ALA A O 1
ATOM 706 N N . LEU A 1 93 ? 3.587 -2.574 -13.074 1.00 82.56 93 LEU A N 1
ATOM 707 C CA . LEU A 1 93 ? 3.860 -1.796 -14.269 1.00 82.56 93 LEU A CA 1
ATOM 708 C C . LEU A 1 93 ? 5.359 -1.644 -14.538 1.00 82.56 93 LEU A C 1
ATOM 710 O O . LEU A 1 93 ? 5.762 -1.703 -15.702 1.00 82.56 93 LEU A O 1
ATOM 714 N N . LEU A 1 94 ? 6.170 -1.453 -13.495 1.00 80.56 94 LEU A N 1
ATOM 715 C CA . LEU A 1 94 ? 7.592 -1.120 -13.625 1.00 80.56 94 LEU A CA 1
ATOM 716 C C . LEU A 1 94 ? 8.520 -2.335 -13.747 1.00 80.56 94 LEU A C 1
ATOM 718 O O . LEU A 1 94 ? 9.571 -2.222 -14.379 1.00 80.56 94 LEU A O 1
ATOM 722 N N . ILE A 1 95 ? 8.170 -3.476 -13.149 1.00 79.75 95 ILE A N 1
ATOM 723 C CA . ILE A 1 95 ? 9.087 -4.612 -12.967 1.00 79.75 95 ILE A CA 1
ATOM 724 C C . ILE A 1 95 ? 8.531 -5.889 -13.638 1.00 79.75 95 ILE A C 1
ATOM 726 O O . ILE A 1 95 ? 7.314 -6.062 -13.743 1.00 79.75 95 ILE A O 1
ATOM 730 N N . PRO A 1 96 ? 9.382 -6.813 -14.133 1.00 77.12 96 PRO A N 1
ATOM 731 C CA . PRO A 1 96 ? 8.933 -8.089 -14.695 1.00 77.12 96 PRO A CA 1
ATOM 732 C C . PRO A 1 96 ? 8.163 -8.968 -13.693 1.00 77.12 96 PRO A C 1
ATOM 734 O O . PRO A 1 96 ? 8.450 -8.989 -12.498 1.00 77.12 96 PRO A O 1
ATOM 737 N N . ARG A 1 97 ? 7.236 -9.797 -14.206 1.00 78.88 97 ARG A N 1
ATOM 738 C CA . ARG A 1 97 ? 6.367 -10.700 -13.413 1.00 78.88 97 ARG A CA 1
ATOM 739 C C . ARG A 1 97 ? 7.106 -11.569 -12.385 1.00 78.88 97 ARG A C 1
ATOM 741 O O . ARG A 1 97 ? 6.536 -11.876 -11.343 1.00 78.88 97 ARG A O 1
ATOM 748 N N . ARG A 1 98 ? 8.350 -11.977 -12.671 1.00 77.88 98 ARG A N 1
ATOM 749 C CA . ARG A 1 98 ? 9.176 -12.774 -11.743 1.00 77.88 98 ARG A CA 1
ATOM 750 C C . ARG A 1 98 ? 9.509 -11.984 -10.473 1.00 77.88 98 ARG A C 1
ATOM 752 O O . ARG A 1 98 ? 9.250 -12.472 -9.381 1.00 77.88 98 ARG A O 1
ATOM 759 N N . ALA A 1 99 ? 9.975 -10.747 -10.633 1.00 78.62 99 ALA A N 1
ATOM 760 C CA . ALA A 1 99 ? 10.270 -9.822 -9.540 1.00 78.62 99 ALA A CA 1
ATOM 761 C C . ALA A 1 99 ? 9.011 -9.451 -8.734 1.00 78.62 99 ALA A C 1
ATOM 763 O O . ALA A 1 99 ? 9.070 -9.282 -7.517 1.00 78.62 99 ALA A O 1
ATOM 764 N N . MET A 1 100 ? 7.853 -9.380 -9.399 1.00 81.94 100 MET A N 1
ATOM 765 C CA . MET A 1 100 ? 6.589 -9.052 -8.742 1.00 81.94 100 MET A CA 1
ATOM 766 C C . MET A 1 100 ? 6.135 -10.108 -7.729 1.00 81.94 100 MET A C 1
ATOM 768 O O . MET A 1 100 ? 5.579 -9.739 -6.701 1.00 81.94 100 MET A O 1
ATOM 772 N N . ARG A 1 101 ? 6.384 -11.404 -7.970 1.00 82.44 101 ARG A N 1
ATOM 773 C CA . ARG A 1 101 ? 6.064 -12.454 -6.984 1.00 82.44 101 ARG A CA 1
ATOM 774 C C . ARG A 1 101 ? 6.857 -12.267 -5.693 1.00 82.44 101 ARG A C 1
ATOM 776 O O . ARG A 1 101 ? 6.282 -12.361 -4.616 1.00 82.44 101 ARG A O 1
ATOM 783 N N . THR A 1 102 ? 8.145 -11.949 -5.810 1.00 82.12 102 THR A N 1
ATOM 784 C CA . THR A 1 102 ? 9.020 -11.680 -4.663 1.00 82.12 102 THR A CA 1
ATOM 785 C C . THR A 1 102 ? 8.562 -10.439 -3.904 1.00 82.12 102 THR A C 1
ATOM 787 O O . THR A 1 102 ? 8.411 -10.486 -2.688 1.00 82.12 102 THR A O 1
ATOM 790 N N . ALA A 1 103 ? 8.260 -9.349 -4.618 1.00 79.56 103 ALA A N 1
ATOM 791 C CA . ALA A 1 103 ? 7.743 -8.127 -4.006 1.00 79.56 103 ALA A CA 1
ATOM 792 C C . ALA A 1 103 ? 6.395 -8.360 -3.303 1.00 79.56 103 ALA A C 1
ATOM 794 O O . ALA A 1 103 ? 6.229 -7.959 -2.156 1.00 79.56 103 ALA A O 1
ATOM 795 N N . ALA A 1 104 ? 5.458 -9.059 -3.948 1.00 81.19 104 ALA A N 1
ATOM 796 C CA . ALA A 1 104 ? 4.172 -9.405 -3.351 1.00 81.19 104 ALA A CA 1
ATOM 797 C C . ALA A 1 104 ? 4.340 -10.283 -2.102 1.00 81.19 104 ALA A C 1
ATOM 799 O O . ALA A 1 104 ? 3.678 -10.038 -1.100 1.00 81.19 104 ALA A O 1
ATOM 800 N N . GLY A 1 105 ? 5.255 -11.258 -2.135 1.00 83.31 105 GLY A N 1
ATOM 801 C CA . GLY A 1 105 ? 5.588 -12.088 -0.978 1.00 83.31 105 GLY A CA 1
ATOM 802 C C . GLY A 1 105 ? 6.170 -11.281 0.183 1.00 83.31 105 GLY A C 1
ATOM 803 O O . GLY A 1 105 ? 5.761 -11.487 1.321 1.00 83.31 105 GLY A O 1
ATOM 804 N N . LEU A 1 106 ? 7.057 -10.320 -0.096 1.00 82.38 106 LEU A N 1
ATOM 805 C CA . LEU A 1 106 ? 7.600 -9.414 0.921 1.00 82.38 106 LEU A CA 1
ATOM 806 C C . LEU A 1 106 ? 6.500 -8.546 1.539 1.00 82.38 106 LEU A C 1
ATOM 808 O O . LEU A 1 106 ? 6.361 -8.527 2.758 1.00 82.38 106 LEU A O 1
ATOM 812 N N . TYR A 1 107 ? 5.676 -7.884 0.721 1.00 80.50 107 TYR A N 1
ATOM 813 C CA . TYR A 1 107 ? 4.560 -7.068 1.216 1.00 80.50 107 TYR A CA 1
ATOM 814 C C . TYR A 1 107 ? 3.571 -7.896 2.042 1.00 80.50 107 TYR A C 1
ATOM 816 O O . TYR A 1 107 ? 3.177 -7.477 3.130 1.00 80.50 107 TYR A O 1
ATOM 824 N N . LEU A 1 108 ? 3.215 -9.091 1.565 1.00 81.88 108 LEU A N 1
ATOM 825 C CA . LEU A 1 108 ? 2.332 -10.002 2.287 1.00 81.88 108 LEU A CA 1
ATOM 826 C C . LEU A 1 108 ? 2.965 -10.477 3.599 1.00 81.88 108 LEU A C 1
ATOM 828 O O . LEU A 1 108 ? 2.278 -10.530 4.611 1.00 81.88 108 LEU A O 1
ATOM 832 N N . GLY A 1 109 ? 4.264 -10.779 3.603 1.00 82.00 109 GLY A N 1
ATOM 833 C CA . GLY A 1 109 ? 5.002 -11.187 4.796 1.00 82.00 109 GLY A CA 1
ATOM 834 C C . GLY A 1 109 ? 5.036 -10.094 5.862 1.00 82.00 109 GLY A C 1
ATOM 835 O O . GLY A 1 109 ? 4.737 -10.364 7.022 1.00 82.00 109 GLY A O 1
ATOM 836 N N . VAL A 1 110 ? 5.319 -8.847 5.476 1.00 79.69 110 VAL A N 1
ATOM 837 C CA . VAL A 1 110 ? 5.311 -7.704 6.406 1.00 79.69 110 VAL A CA 1
ATOM 838 C C . VAL A 1 110 ? 3.894 -7.427 6.918 1.00 79.69 110 VAL A C 1
ATOM 840 O O . VAL A 1 110 ? 3.708 -7.169 8.109 1.00 79.69 110 VAL A O 1
ATOM 843 N N . PHE A 1 111 ? 2.878 -7.532 6.056 1.00 78.00 111 PHE A N 1
ATOM 844 C CA . PHE A 1 111 ? 1.479 -7.379 6.457 1.00 78.00 111 PHE A CA 1
ATOM 845 C C . PHE A 1 111 ? 1.044 -8.479 7.434 1.00 78.00 111 PHE A C 1
ATOM 847 O O . PHE A 1 111 ? 0.467 -8.183 8.479 1.00 78.00 111 PHE A O 1
ATOM 854 N N . ALA A 1 112 ? 1.374 -9.739 7.140 1.00 80.19 112 ALA A N 1
ATOM 855 C CA . ALA A 1 112 ? 1.092 -10.877 8.005 1.00 80.19 112 ALA A CA 1
ATOM 856 C C . ALA A 1 112 ? 1.796 -10.737 9.357 1.00 80.19 112 ALA A C 1
ATOM 858 O O . ALA A 1 112 ? 1.160 -10.928 10.389 1.00 80.19 112 ALA A O 1
ATOM 859 N N . LEU A 1 113 ? 3.069 -10.329 9.367 1.00 79.38 113 LEU A N 1
ATOM 860 C CA . LEU A 1 113 ? 3.824 -10.078 10.594 1.00 79.38 113 LEU A CA 1
ATOM 861 C C . LEU A 1 113 ? 3.177 -8.965 11.428 1.00 79.38 113 LEU A C 1
ATOM 863 O O . LEU A 1 113 ? 3.028 -9.108 12.638 1.00 79.38 113 LEU A O 1
ATOM 867 N N . SER A 1 114 ? 2.737 -7.887 10.775 1.00 71.88 114 SER A N 1
ATOM 868 C CA . SER A 1 114 ? 2.045 -6.764 11.421 1.00 71.88 114 SER A CA 1
ATOM 869 C C . SER A 1 114 ? 0.704 -7.192 12.023 1.00 71.88 114 SER A C 1
ATOM 871 O O . SER A 1 114 ? 0.392 -6.829 13.156 1.00 71.88 114 SER A O 1
ATOM 873 N N . ALA A 1 115 ? -0.074 -8.006 11.303 1.00 73.75 115 ALA A N 1
ATOM 874 C CA . ALA A 1 115 ? -1.309 -8.596 11.811 1.00 73.75 115 ALA A CA 1
ATOM 875 C C . ALA A 1 115 ? -1.039 -9.522 13.008 1.00 73.75 115 ALA A C 1
ATOM 877 O O . ALA A 1 115 ? -1.751 -9.447 14.008 1.00 73.75 115 ALA A O 1
ATOM 878 N N . LEU A 1 116 ? 0.017 -10.340 12.945 1.00 79.69 116 LEU A N 1
ATOM 879 C CA . LEU A 1 116 ? 0.424 -11.229 14.035 1.00 79.69 116 LEU A CA 1
ATOM 880 C C . LEU A 1 116 ? 0.845 -10.445 15.283 1.00 79.69 116 LEU A C 1
ATOM 882 O O . LEU A 1 116 ? 0.463 -10.812 16.387 1.00 79.69 116 LEU A O 1
ATOM 886 N N . LEU A 1 117 ? 1.578 -9.342 15.112 1.00 73.56 117 LEU A N 1
ATOM 887 C CA . LEU A 1 117 ? 1.970 -8.431 16.192 1.00 73.56 117 LEU A CA 1
ATOM 888 C C . LEU A 1 117 ? 0.762 -7.747 16.838 1.00 73.56 117 LEU A C 1
ATOM 890 O O . LEU A 1 117 ? 0.708 -7.644 18.061 1.00 73.56 117 LEU A O 1
ATOM 894 N N . LEU A 1 118 ? -0.217 -7.307 16.044 1.00 67.94 118 LEU A N 1
ATOM 895 C CA . LEU A 1 118 ? -1.441 -6.685 16.557 1.00 67.94 118 LEU A CA 1
ATOM 896 C C . LEU A 1 118 ? -2.325 -7.692 17.303 1.00 67.94 118 LEU A C 1
ATOM 898 O O . LEU A 1 118 ? -2.778 -7.416 18.413 1.00 67.94 118 LEU A O 1
ATOM 902 N N . LEU A 1 119 ? -2.550 -8.870 16.716 1.00 72.88 119 LEU A N 1
ATOM 903 C CA . LEU A 1 119 ? -3.342 -9.935 17.334 1.00 72.88 119 LEU A CA 1
ATOM 904 C C . LEU A 1 119 ? -2.639 -10.503 18.570 1.00 72.88 119 LEU A C 1
ATOM 906 O O . LEU A 1 119 ? -3.278 -10.694 19.602 1.00 72.88 119 LEU A O 1
ATOM 910 N N . GLY A 1 120 ? -1.323 -10.702 18.492 1.00 72.44 120 GLY A N 1
ATOM 911 C CA . GLY A 1 120 ? -0.487 -11.146 19.602 1.00 72.44 120 GLY A CA 1
ATOM 912 C C . GLY A 1 120 ? -0.428 -10.118 20.730 1.00 72.44 120 GLY A C 1
ATOM 913 O O . GLY A 1 120 ? -0.593 -10.482 21.887 1.00 72.44 120 GLY A O 1
ATOM 914 N N . GLY A 1 121 ? -0.287 -8.828 20.411 1.00 66.06 121 GLY A N 1
ATOM 915 C CA . GLY A 1 121 ? -0.308 -7.742 21.396 1.00 66.06 121 GLY A CA 1
ATOM 916 C C . GLY A 1 121 ? -1.652 -7.616 22.116 1.00 66.06 121 GLY A C 1
ATOM 917 O O . GLY A 1 121 ? -1.680 -7.369 23.321 1.00 66.06 121 GLY A O 1
ATOM 918 N N . LYS A 1 122 ? -2.759 -7.863 21.402 1.00 67.12 122 LYS A N 1
ATOM 919 C CA . LYS A 1 122 ? -4.103 -7.918 21.988 1.00 67.12 122 LYS A CA 1
ATOM 920 C C . LYS A 1 122 ? -4.309 -9.163 22.858 1.00 67.12 122 LYS A C 1
ATOM 922 O O . LYS A 1 122 ? -4.892 -9.056 23.930 1.00 67.12 122 LYS A O 1
ATOM 927 N N . ALA A 1 123 ? -3.820 -10.326 22.424 1.00 71.38 123 ALA A N 1
ATOM 928 C CA . ALA A 1 123 ? -3.926 -11.575 23.180 1.00 71.38 123 ALA A CA 1
ATOM 929 C C . ALA A 1 123 ? -3.033 -11.595 24.435 1.00 71.38 123 ALA A C 1
ATOM 931 O O . ALA A 1 123 ? -3.399 -12.204 25.434 1.00 71.38 123 ALA A O 1
ATOM 932 N N . ALA A 1 124 ? -1.891 -10.903 24.404 1.00 71.62 124 ALA A N 1
ATOM 933 C CA . ALA A 1 124 ? -0.913 -10.861 25.492 1.00 71.62 124 ALA A CA 1
ATOM 934 C C . ALA A 1 124 ? -1.180 -9.772 26.555 1.00 71.62 124 ALA A C 1
ATOM 936 O O . ALA A 1 124 ? -0.315 -9.522 27.391 1.00 71.62 124 ALA A O 1
ATOM 937 N N . GLY A 1 125 ? -2.352 -9.126 26.546 1.00 60.34 125 GLY A N 1
ATOM 938 C CA . GLY A 1 125 ? -2.744 -8.175 27.594 1.00 60.34 125 GLY A CA 1
ATOM 939 C C . GLY A 1 125 ? -2.317 -6.724 27.351 1.00 60.34 125 GLY A C 1
ATOM 940 O O . GLY A 1 125 ? -1.880 -6.052 28.278 1.00 60.34 125 GLY A O 1
ATOM 941 N N . ASP A 1 126 ? -2.486 -6.228 26.121 1.00 60.81 126 ASP A N 1
ATOM 942 C CA . ASP A 1 126 ? -2.369 -4.798 25.785 1.00 60.81 126 ASP A CA 1
ATOM 943 C C . ASP A 1 126 ? -0.930 -4.252 25.853 1.00 60.81 126 ASP A C 1
ATOM 945 O O . ASP A 1 126 ? -0.623 -3.167 26.363 1.00 60.81 126 ASP A O 1
ATOM 949 N N . VAL A 1 127 ? 0.005 -5.035 25.308 1.00 67.00 127 VAL A N 1
ATOM 950 C CA . VAL A 1 127 ? 1.428 -4.689 25.321 1.00 67.00 127 VAL A CA 1
ATOM 951 C C . VAL A 1 127 ? 1.685 -3.523 24.358 1.00 67.00 127 VAL A C 1
ATOM 953 O O . VAL A 1 127 ? 1.878 -3.703 23.154 1.00 67.00 127 VAL A O 1
ATOM 956 N N . ARG A 1 128 ? 1.709 -2.299 24.901 1.00 68.25 128 ARG A N 1
ATOM 957 C CA . ARG A 1 128 ? 1.849 -1.028 24.159 1.00 68.25 128 ARG A CA 1
ATOM 958 C C . ARG A 1 128 ? 2.995 -1.012 23.139 1.00 68.25 128 ARG A C 1
ATOM 960 O O . ARG A 1 128 ? 2.860 -0.389 22.086 1.00 68.25 128 ARG A O 1
ATOM 967 N N . TRP A 1 129 ? 4.100 -1.713 23.410 1.00 70.75 129 TRP A N 1
ATOM 968 C CA . TRP A 1 129 ? 5.241 -1.787 22.487 1.00 70.75 129 TRP A CA 1
ATOM 969 C C . TRP A 1 129 ? 4.890 -2.484 21.160 1.00 70.75 129 TRP A C 1
ATOM 971 O O . TRP A 1 129 ? 5.313 -2.022 20.105 1.00 70.75 129 TRP A O 1
ATOM 981 N N . ALA A 1 130 ? 4.059 -3.533 21.188 1.00 66.44 130 ALA A N 1
ATOM 982 C CA . ALA A 1 130 ? 3.669 -4.296 20.005 1.00 66.44 130 ALA A CA 1
ATOM 983 C C . ALA A 1 130 ? 2.737 -3.469 19.113 1.00 66.44 130 ALA A C 1
ATOM 985 O O . ALA A 1 130 ? 2.870 -3.476 17.890 1.00 66.44 130 ALA A O 1
ATOM 986 N N . TYR A 1 131 ? 1.864 -2.670 19.733 1.00 64.88 131 TYR A N 1
ATOM 987 C CA . TYR A 1 131 ? 1.027 -1.692 19.040 1.00 64.88 131 TYR A CA 1
ATOM 988 C C . TYR A 1 131 ? 1.850 -0.592 18.363 1.00 64.88 131 TYR A C 1
ATOM 990 O O . TYR A 1 131 ? 1.596 -0.258 17.206 1.00 64.88 131 TYR A O 1
ATOM 998 N N . GLN A 1 132 ? 2.861 -0.045 19.046 1.00 68.69 132 GLN A N 1
ATOM 999 C CA . GLN A 1 132 ? 3.752 0.953 18.449 1.00 68.69 132 GLN A CA 1
ATOM 1000 C C . GLN A 1 132 ? 4.580 0.369 17.302 1.00 68.69 132 GLN A C 1
ATOM 1002 O O . GLN A 1 132 ? 4.730 1.018 16.267 1.00 68.69 132 GLN A O 1
ATOM 1007 N N . LEU A 1 133 ? 5.083 -0.859 17.458 1.00 69.81 133 LEU A N 1
ATOM 1008 C CA . LEU A 1 133 ? 5.852 -1.537 16.419 1.00 69.81 133 LEU A CA 1
ATOM 1009 C C . LEU A 1 133 ? 4.980 -1.834 15.193 1.00 69.81 133 LEU A C 1
ATOM 1011 O O . LEU A 1 133 ? 5.386 -1.538 14.074 1.00 69.81 133 LEU A O 1
ATOM 1015 N N . GLY A 1 134 ? 3.758 -2.333 15.406 1.00 68.00 134 GLY A N 1
ATOM 1016 C CA . GLY A 1 134 ? 2.774 -2.559 14.348 1.00 68.00 134 GLY A CA 1
ATOM 1017 C C . GLY A 1 134 ? 2.401 -1.268 13.619 1.00 68.00 134 GLY A C 1
ATOM 1018 O O . GLY A 1 134 ? 2.352 -1.248 12.393 1.00 68.00 134 GLY A O 1
ATOM 1019 N N . ARG A 1 135 ? 2.224 -0.158 14.346 1.00 68.31 135 ARG A N 1
ATOM 1020 C CA . ARG A 1 135 ? 1.949 1.148 13.733 1.00 68.31 135 ARG A CA 1
ATOM 1021 C C . ARG A 1 135 ? 3.125 1.657 12.903 1.00 68.31 135 ARG A C 1
ATOM 1023 O O . ARG A 1 135 ? 2.910 2.062 11.770 1.00 68.31 135 ARG A O 1
ATOM 1030 N N . ARG A 1 136 ? 4.358 1.539 13.408 1.00 70.38 136 ARG A N 1
ATOM 1031 C CA . ARG A 1 136 ? 5.574 1.873 12.645 1.00 70.38 136 ARG A CA 1
ATOM 1032 C C . ARG A 1 136 ? 5.741 0.998 11.406 1.00 70.38 136 ARG A C 1
ATOM 1034 O O . ARG A 1 136 ? 6.160 1.500 10.373 1.00 70.38 136 ARG A O 1
ATOM 1041 N N . LEU A 1 137 ? 5.404 -0.288 11.492 1.00 68.31 137 LEU A N 1
ATOM 1042 C CA . LEU A 1 137 ? 5.407 -1.204 10.350 1.00 68.31 137 LEU A CA 1
ATOM 1043 C C . LEU A 1 137 ? 4.363 -0.811 9.301 1.00 68.31 137 LEU A C 1
ATOM 1045 O O . LEU A 1 137 ? 4.675 -0.812 8.115 1.00 68.31 137 LEU A O 1
ATOM 1049 N N . ILE A 1 138 ? 3.154 -0.429 9.721 1.00 67.75 138 ILE A N 1
ATOM 1050 C CA . ILE A 1 138 ? 2.121 0.073 8.807 1.00 67.75 138 ILE A CA 1
ATOM 1051 C C . ILE A 1 138 ? 2.577 1.383 8.163 1.00 67.75 138 ILE A C 1
ATOM 1053 O O . ILE A 1 138 ? 2.519 1.494 6.944 1.00 67.75 138 ILE A O 1
ATOM 1057 N N . ASP A 1 139 ? 3.093 2.332 8.945 1.00 67.56 139 ASP A N 1
ATOM 1058 C CA . ASP A 1 139 ? 3.623 3.596 8.421 1.00 67.56 139 ASP A CA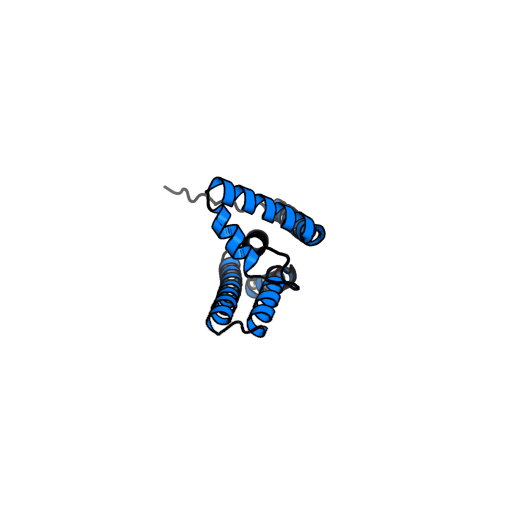 1
ATOM 1059 C C . ASP A 1 139 ? 4.793 3.354 7.456 1.00 67.56 139 ASP A C 1
ATOM 1061 O O . ASP A 1 139 ? 4.932 4.054 6.456 1.00 67.56 139 ASP A O 1
ATOM 1065 N N . PHE A 1 140 ? 5.603 2.319 7.697 1.00 69.19 140 PHE A N 1
ATOM 1066 C CA . PHE A 1 140 ? 6.672 1.909 6.792 1.00 69.19 140 PHE A CA 1
ATOM 1067 C C . PHE A 1 140 ? 6.132 1.297 5.491 1.00 69.19 140 PHE A C 1
ATOM 1069 O O . PHE A 1 140 ? 6.608 1.658 4.420 1.00 69.19 140 PHE A O 1
ATOM 1076 N N . ILE A 1 141 ? 5.120 0.421 5.552 1.00 66.88 141 ILE A N 1
ATOM 1077 C CA . ILE A 1 141 ? 4.461 -0.172 4.367 1.00 66.88 141 ILE A CA 1
ATOM 1078 C C . ILE A 1 141 ? 3.761 0.900 3.523 1.00 66.88 141 ILE A C 1
ATOM 1080 O O . ILE A 1 141 ? 3.788 0.838 2.294 1.00 66.88 141 ILE A O 1
ATOM 1084 N N . VAL A 1 142 ? 3.133 1.868 4.191 1.00 63.66 142 VAL A N 1
ATOM 1085 C CA . VAL A 1 142 ? 2.416 3.001 3.591 1.00 63.66 142 VAL A CA 1
ATOM 1086 C C . VAL A 1 142 ? 3.383 4.121 3.180 1.00 63.66 142 VAL A C 1
ATOM 1088 O O . VAL A 1 142 ? 2.987 5.102 2.559 1.00 63.66 142 VAL A O 1
ATOM 1091 N N . SER A 1 143 ? 4.677 3.986 3.466 1.00 68.06 143 SER A N 1
ATOM 1092 C CA . SER A 1 143 ? 5.680 4.913 2.964 1.00 68.06 143 SER A CA 1
ATOM 1093 C C . SER A 1 143 ? 6.008 4.605 1.495 1.00 68.06 143 SER A C 1
ATOM 1095 O O . SER A 1 143 ? 6.115 3.439 1.107 1.00 68.06 143 SER A O 1
ATOM 1097 N N . PRO A 1 144 ? 6.262 5.621 0.653 1.00 64.81 144 PRO A N 1
ATOM 1098 C CA . PRO A 1 144 ? 6.797 5.411 -0.693 1.00 64.81 144 PRO A CA 1
ATOM 1099 C C . PRO A 1 144 ? 8.255 4.908 -0.682 1.00 64.81 144 PRO A C 1
ATOM 1101 O O . PRO A 1 144 ? 8.746 4.428 -1.704 1.00 64.81 144 PRO A O 1
ATOM 1104 N N . LEU A 1 145 ? 8.950 4.984 0.462 1.00 69.62 145 LEU A N 1
ATOM 1105 C CA . LEU A 1 145 ? 10.343 4.551 0.632 1.00 69.62 145 LEU A CA 1
ATOM 1106 C C . LEU A 1 145 ? 10.609 3.102 0.196 1.00 69.62 145 LEU A C 1
ATOM 1108 O O . LEU A 1 145 ? 11.514 2.907 -0.619 1.00 69.62 145 LEU A O 1
ATOM 1112 N N . PRO A 1 146 ? 9.861 2.083 0.665 1.00 69.31 146 PRO A N 1
ATOM 1113 C CA . PRO A 1 146 ? 10.056 0.713 0.210 1.00 69.31 146 PRO A CA 1
ATOM 1114 C C . PRO A 1 146 ? 9.929 0.571 -1.303 1.00 69.31 146 PRO A C 1
ATOM 1116 O O . PRO A 1 146 ? 10.722 -0.159 -1.881 1.00 69.31 146 PRO A O 1
ATOM 1119 N N . VAL A 1 147 ? 9.025 1.296 -1.972 1.00 68.81 147 VAL A N 1
ATOM 1120 C CA . VAL A 1 147 ? 8.911 1.261 -3.441 1.00 68.81 147 VAL A CA 1
ATOM 1121 C C . VAL A 1 147 ? 10.153 1.861 -4.102 1.00 68.81 147 VAL A C 1
ATOM 1123 O O . VAL A 1 147 ? 10.726 1.246 -5.003 1.00 68.81 147 VAL A O 1
ATOM 1126 N N . ILE A 1 148 ? 10.601 3.026 -3.628 1.00 75.50 148 ILE A N 1
ATOM 1127 C CA . ILE A 1 148 ? 11.793 3.716 -4.145 1.00 75.50 148 ILE A CA 1
ATOM 1128 C C . ILE A 1 148 ? 13.051 2.855 -3.963 1.00 75.50 148 ILE A C 1
ATOM 1130 O O . ILE A 1 148 ? 13.898 2.835 -4.851 1.00 75.50 148 ILE A O 1
ATOM 1134 N N . ALA A 1 149 ? 13.157 2.110 -2.860 1.00 76.31 149 ALA A N 1
ATOM 1135 C CA . ALA A 1 149 ? 14.275 1.211 -2.589 1.00 76.31 149 ALA A CA 1
ATOM 1136 C C . ALA A 1 149 ? 14.175 -0.126 -3.351 1.00 76.31 149 ALA A C 1
ATOM 1138 O O . ALA A 1 149 ? 15.174 -0.604 -3.892 1.00 76.31 149 ALA A O 1
ATOM 1139 N N . LEU A 1 150 ? 12.981 -0.733 -3.438 1.00 73.50 150 LEU A N 1
ATOM 1140 C CA . LEU A 1 150 ? 12.787 -2.027 -4.104 1.00 73.50 150 LEU A CA 1
ATOM 1141 C C . LEU A 1 150 ? 13.037 -1.931 -5.607 1.00 73.50 150 LEU A C 1
ATOM 1143 O O . LEU A 1 150 ? 13.652 -2.828 -6.175 1.00 73.50 150 LEU A O 1
ATOM 1147 N N . VAL A 1 151 ? 12.551 -0.878 -6.268 1.00 75.25 151 VAL A N 1
ATOM 1148 C CA . VAL A 1 151 ? 12.627 -0.749 -7.732 1.00 75.25 151 VAL A CA 1
ATOM 1149 C C . VAL A 1 151 ? 14.060 -0.884 -8.275 1.00 75.25 151 VAL A C 1
ATOM 1151 O O . VAL A 1 151 ? 14.259 -1.741 -9.140 1.00 75.25 151 VAL A O 1
ATOM 1154 N N . PRO A 1 152 ? 15.068 -0.113 -7.815 1.00 78.62 152 PRO A N 1
ATOM 1155 C CA . PRO A 1 152 ? 16.442 -0.255 -8.290 1.00 78.62 152 PRO A CA 1
ATOM 1156 C C . PRO A 1 152 ? 17.058 -1.596 -7.879 1.00 78.62 152 PRO A C 1
ATOM 1158 O O . PRO A 1 152 ? 17.737 -2.215 -8.696 1.00 78.62 152 PRO A O 1
ATOM 1161 N N . LEU A 1 153 ? 16.768 -2.087 -6.668 1.00 80.19 153 LEU A N 1
ATOM 1162 C CA . LEU A 1 153 ? 17.292 -3.358 -6.162 1.00 80.19 153 LEU A CA 1
ATOM 1163 C C . LEU A 1 153 ? 16.818 -4.550 -7.012 1.00 80.19 153 LEU A C 1
ATOM 1165 O O . LEU A 1 153 ? 17.615 -5.381 -7.445 1.00 80.19 153 LEU A O 1
ATOM 1169 N N . LEU A 1 154 ? 15.520 -4.605 -7.313 1.00 75.94 154 LEU A N 1
ATOM 1170 C CA . LEU A 1 154 ? 14.916 -5.632 -8.162 1.00 75.94 154 LEU A CA 1
ATOM 1171 C C . LEU A 1 154 ? 15.361 -5.482 -9.617 1.00 75.94 154 LEU A C 1
ATOM 1173 O O . LEU A 1 154 ? 15.590 -6.487 -10.288 1.00 75.94 154 LEU A O 1
ATOM 1177 N N . ARG A 1 155 ? 15.531 -4.251 -10.114 1.00 77.19 155 ARG A N 1
ATOM 1178 C CA . ARG A 1 155 ? 16.104 -4.031 -11.448 1.00 77.19 155 ARG A CA 1
ATOM 1179 C C . ARG A 1 155 ? 17.525 -4.557 -11.551 1.00 77.19 155 ARG A C 1
ATOM 1181 O O . ARG A 1 155 ? 17.842 -5.149 -12.571 1.00 77.19 155 ARG A O 1
ATOM 1188 N N . TRP A 1 156 ? 18.349 -4.355 -10.525 1.00 80.12 156 TRP A N 1
ATOM 1189 C CA . TRP A 1 156 ? 19.710 -4.877 -10.493 1.00 80.12 156 TRP A CA 1
ATOM 1190 C C . TRP A 1 156 ? 19.709 -6.405 -10.454 1.00 80.12 156 TRP A C 1
ATOM 1192 O O . TRP A 1 156 ? 20.373 -7.043 -11.263 1.00 80.12 156 TRP A O 1
ATOM 1202 N N . HIS A 1 157 ? 18.936 -7.002 -9.543 1.00 80.94 157 HIS A N 1
ATOM 1203 C CA . HIS A 1 157 ? 18.942 -8.450 -9.333 1.00 80.94 157 HIS A CA 1
ATOM 1204 C C . HIS A 1 157 ? 18.382 -9.241 -10.526 1.00 80.94 157 HIS A C 1
ATOM 1206 O O . HIS A 1 157 ? 18.838 -10.345 -10.806 1.00 80.94 157 HIS A O 1
ATOM 1212 N N . TYR A 1 158 ? 17.407 -8.675 -11.244 1.00 77.38 158 TYR A N 1
ATOM 1213 C CA . TYR A 1 158 ? 16.788 -9.301 -12.416 1.00 77.38 158 TYR A CA 1
ATOM 1214 C C . TYR A 1 158 ? 17.265 -8.706 -13.752 1.00 77.38 158 TYR A C 1
ATOM 1216 O O . TYR A 1 158 ? 16.657 -8.995 -14.788 1.00 77.38 158 TYR A O 1
ATOM 1224 N N . ALA A 1 159 ? 18.317 -7.877 -13.762 1.00 75.00 159 ALA A N 1
ATOM 1225 C CA . ALA A 1 159 ? 18.909 -7.398 -15.007 1.00 75.00 159 ALA A CA 1
ATOM 1226 C C . ALA A 1 159 ? 19.473 -8.597 -15.791 1.00 75.00 159 ALA A C 1
ATOM 1228 O O . ALA A 1 159 ? 20.216 -9.398 -15.219 1.00 75.00 159 ALA A O 1
ATOM 1229 N N . PRO A 1 160 ? 19.140 -8.754 -17.085 1.00 67.00 160 PRO A N 1
ATOM 1230 C CA . PRO A 1 160 ? 19.751 -9.799 -17.887 1.00 67.00 160 PRO A CA 1
ATOM 1231 C C . PRO A 1 160 ? 21.269 -9.570 -17.955 1.00 67.00 160 PRO A C 1
ATOM 1233 O O . PRO A 1 160 ? 21.703 -8.411 -18.023 1.00 67.00 160 PRO A O 1
ATOM 1236 N N . PRO A 1 161 ? 22.079 -10.645 -17.944 1.00 68.81 161 PRO A N 1
ATOM 1237 C CA . PRO A 1 161 ? 23.511 -10.518 -18.144 1.00 68.81 161 PRO A CA 1
ATOM 1238 C C . PRO A 1 161 ? 23.739 -9.781 -19.460 1.00 68.81 161 PRO A C 1
ATOM 1240 O O . PRO A 1 161 ? 23.179 -10.158 -20.492 1.00 68.81 161 PRO A O 1
ATOM 1243 N N . ARG A 1 162 ? 24.524 -8.698 -19.420 1.00 69.19 162 ARG A N 1
ATOM 1244 C CA . ARG A 1 162 ? 24.987 -8.045 -20.642 1.00 69.19 162 ARG A CA 1
ATOM 1245 C C . ARG A 1 162 ? 25.848 -9.075 -21.353 1.00 69.19 162 ARG A C 1
ATOM 1247 O O . ARG A 1 162 ? 26.978 -9.314 -20.943 1.00 69.19 162 ARG A O 1
ATOM 1254 N N . THR A 1 163 ? 25.295 -9.731 -22.364 1.00 69.25 163 THR A N 1
ATOM 1255 C CA . THR A 1 163 ? 26.092 -10.515 -23.296 1.00 69.25 163 THR A CA 1
ATOM 1256 C C . THR A 1 163 ? 27.043 -9.531 -23.951 1.00 69.25 163 THR A C 1
ATOM 1258 O O . THR A 1 163 ? 26.620 -8.716 -24.773 1.00 69.25 163 THR A O 1
ATOM 1261 N N . SER A 1 164 ? 28.302 -9.534 -23.512 1.00 72.38 164 SER A N 1
ATOM 1262 C CA . SER A 1 164 ? 29.363 -8.817 -24.204 1.00 72.38 164 SER A CA 1
ATOM 1263 C C . SER A 1 164 ? 29.324 -9.256 -25.668 1.00 72.38 164 SER A C 1
ATOM 1265 O O . SER A 1 164 ? 29.214 -10.462 -25.912 1.00 72.38 164 SER A O 1
ATOM 1267 N N . PRO A 1 165 ? 29.344 -8.323 -26.634 1.00 75.25 165 PRO A N 1
ATOM 1268 C CA . PRO A 1 165 ? 29.406 -8.695 -28.037 1.00 75.25 165 PRO A CA 1
ATOM 1269 C C . PRO A 1 165 ? 30.644 -9.572 -28.223 1.00 75.25 165 PRO A C 1
ATOM 1271 O O . PRO A 1 165 ? 31.763 -9.139 -27.953 1.00 75.25 165 PRO A O 1
ATOM 1274 N N . VAL A 1 166 ? 30.423 -10.832 -28.598 1.00 77.50 166 VAL A N 1
ATOM 1275 C CA . VAL A 1 166 ? 31.501 -11.732 -29.005 1.00 77.50 166 VAL A CA 1
ATOM 1276 C C . VAL A 1 166 ? 32.124 -11.075 -30.229 1.00 77.50 166 VAL A C 1
ATOM 1278 O O . VAL A 1 166 ? 31.445 -10.900 -31.240 1.00 77.50 166 VAL A O 1
ATOM 1281 N N . ALA A 1 167 ? 33.370 -10.617 -30.099 1.00 77.38 167 ALA A N 1
ATOM 1282 C CA . ALA A 1 167 ? 34.090 -10.025 -31.213 1.00 77.38 167 ALA A CA 1
ATOM 1283 C C . ALA A 1 167 ? 34.157 -11.058 -32.352 1.00 77.38 167 ALA A C 1
ATOM 1285 O O . ALA A 1 167 ? 34.462 -12.225 -32.076 1.00 77.38 167 ALA A O 1
ATOM 1286 N N . PRO A 1 168 ? 33.838 -10.678 -33.601 1.00 78.06 168 PRO A N 1
ATOM 1287 C CA . PRO A 1 168 ? 34.012 -11.578 -34.727 1.00 78.06 168 PRO A CA 1
ATOM 1288 C C . PRO A 1 168 ? 35.494 -11.945 -34.820 1.00 78.06 168 PRO A C 1
ATOM 1290 O O . PRO A 1 168 ? 36.362 -11.074 -34.827 1.00 78.06 168 PRO A O 1
ATOM 1293 N N . ILE A 1 169 ? 35.773 -13.246 -34.827 1.00 81.44 169 ILE A N 1
ATOM 1294 C CA . ILE A 1 169 ? 37.104 -13.767 -35.118 1.00 81.44 169 ILE A CA 1
ATOM 1295 C C . ILE A 1 169 ? 37.298 -13.550 -36.618 1.00 81.44 169 ILE A C 1
ATOM 1297 O O . ILE A 1 169 ? 36.685 -14.259 -37.416 1.00 81.44 169 ILE A O 1
ATOM 1301 N N . GLU A 1 170 ? 38.075 -12.539 -36.999 1.00 81.81 170 GLU A N 1
ATOM 1302 C CA . GLU A 1 170 ? 38.567 -12.444 -38.373 1.00 81.81 170 GLU A CA 1
ATOM 1303 C C . GLU A 1 170 ? 39.627 -13.535 -38.567 1.00 81.81 170 GLU A C 1
ATOM 1305 O O . GLU A 1 170 ? 40.591 -13.620 -37.801 1.00 81.81 170 GLU A O 1
ATOM 1310 N N . LEU A 1 171 ? 39.356 -14.420 -39.529 1.00 80.06 171 LEU A N 1
ATOM 1311 C CA . LEU A 1 171 ? 40.198 -15.534 -39.968 1.00 80.06 171 LEU A CA 1
ATOM 1312 C C . LEU A 1 171 ? 40.994 -15.126 -41.206 1.00 80.06 171 LEU A C 1
ATOM 1314 O O . LEU A 1 171 ? 40.384 -14.485 -42.092 1.00 80.06 171 LEU A O 1
#

Foldseek 3Di:
DDDPPPPDLDPLVVLVVVLVVLVVVLVVCVVPVVVQQVVLVVVVCVVCVVVVVNVVQVVQVVVDDDDDDPGRPVSLVVVLVVLLVSLLVNCPSQADPVLSVVVVVVLVVLVVVLVCLVVVCVVVPNPVVSVVVSVVSSVVSSDCVCSVVSRVVRCVVPPPPPPDPPPDPDD

Sequence (171 aa):
MPLEPTRGALPWRVRLPLAALLAALLFWAGTYDVAVFAWLTAGWQRLLEAIGLSPLAQRIQQGISGDVTTRSLPAMLTYGLAYTSICLLILALLIPRRAMRTAAGLYLGVFALSALLLLGGKAAGDVRWAYQLGRRLIDFIVSPLPVIALVPLLRWHYAPPRTSPVAPIEL

Mean predicted aligned error: 11.68 Å

pLDDT: mean 74.22, std 10.67, range [42.0, 90.94]